Protein AF-A0A0Q0HUC8-F1 (afdb_monomer_lite)

pLDDT: mean 72.18, std 7.59, range [56.09, 85.69]

Radius of gyration: 20.97 Å; chains: 1; bounding box: 39×18×73 Å

Structure (mmCIF, N/CA/C/O backbone):
data_AF-A0A0Q0HUC8-F1
#
_entry.id   AF-A0A0Q0HUC8-F1
#
loop_
_atom_site.group_PDB
_atom_site.id
_atom_site.type_symbol
_atom_site.label_atom_id
_atom_site.label_alt_id
_atom_site.label_comp_id
_atom_site.label_asym_id
_atom_site.label_entity_id
_atom_site.label_seq_id
_atom_site.pdbx_PDB_ins_code
_atom_site.Cartn_x
_atom_site.Cartn_y
_atom_site.Cartn_z
_atom_site.occupancy
_atom_site.B_iso_or_equiv
_atom_site.auth_seq_id
_atom_site.auth_comp_id
_atom_site.auth_asym_id
_atom_site.auth_atom_id
_atom_site.pdbx_PDB_model_num
ATOM 1 N N . MET A 1 1 ? 14.497 4.556 -49.888 1.00 56.31 1 MET A N 1
ATOM 2 C CA . MET A 1 1 ? 15.003 3.812 -48.708 1.00 56.31 1 MET A CA 1
ATOM 3 C C . MET A 1 1 ? 15.387 4.701 -47.514 1.00 56.31 1 MET A C 1
ATOM 5 O O . MET A 1 1 ? 14.937 4.392 -46.424 1.00 56.31 1 MET A O 1
ATOM 9 N N . LYS A 1 2 ? 16.093 5.840 -47.669 1.00 56.41 2 LYS A N 1
ATOM 10 C CA . LYS A 1 2 ? 16.487 6.732 -46.540 1.00 56.41 2 LYS A CA 1
ATOM 11 C C . LYS A 1 2 ? 15.352 7.244 -45.624 1.00 56.41 2 LYS A C 1
ATOM 13 O O . LYS A 1 2 ? 15.578 7.431 -44.437 1.00 56.41 2 LYS A O 1
ATOM 18 N N . ARG A 1 3 ? 14.137 7.460 -46.145 1.00 57.97 3 ARG A N 1
ATOM 19 C CA . ARG A 1 3 ? 12.990 7.960 -45.351 1.00 57.97 3 ARG A CA 1
ATOM 20 C C . ARG A 1 3 ? 12.396 6.917 -44.393 1.00 57.97 3 ARG A C 1
ATOM 22 O O . ARG A 1 3 ? 11.825 7.289 -43.377 1.00 57.97 3 ARG A O 1
ATOM 29 N N . MET A 1 4 ? 12.563 5.629 -44.695 1.00 56.38 4 MET A N 1
ATOM 30 C CA . MET A 1 4 ? 12.014 4.533 -43.892 1.00 56.38 4 MET A CA 1
ATOM 31 C C . MET A 1 4 ? 12.855 4.295 -42.629 1.00 56.38 4 MET A C 1
ATOM 33 O O . MET A 1 4 ? 12.301 4.111 -41.553 1.00 56.38 4 MET A O 1
ATOM 37 N N . SER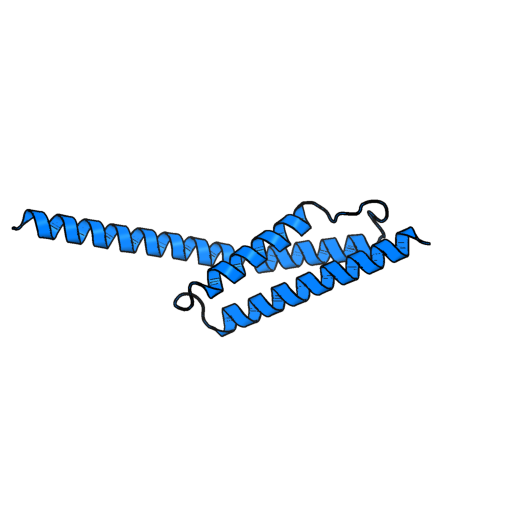 A 1 5 ? 14.184 4.423 -42.725 1.00 61.41 5 SER A N 1
ATOM 38 C CA . SER A 1 5 ? 15.085 4.345 -41.566 1.00 61.41 5 SER A CA 1
ATOM 39 C C . SER A 1 5 ? 14.868 5.483 -40.562 1.00 61.41 5 SER A C 1
ATOM 41 O O . SER A 1 5 ? 14.981 5.259 -39.364 1.00 61.41 5 SER A O 1
ATOM 43 N N . LEU A 1 6 ? 14.510 6.687 -41.026 1.00 62.91 6 LEU A N 1
ATOM 44 C CA . LEU A 1 6 ? 14.259 7.830 -40.141 1.00 62.91 6 LEU A CA 1
ATOM 45 C C . LEU A 1 6 ? 12.977 7.646 -39.309 1.00 62.91 6 LEU A C 1
ATOM 47 O O . LEU A 1 6 ? 12.969 7.950 -38.122 1.00 62.91 6 LEU A O 1
ATOM 51 N N . LEU A 1 7 ? 11.920 7.097 -39.920 1.00 65.38 7 LEU A N 1
ATOM 52 C CA . LEU A 1 7 ? 10.662 6.766 -39.239 1.00 65.38 7 LEU A CA 1
ATOM 53 C C . LEU A 1 7 ? 10.849 5.675 -38.182 1.00 65.38 7 LEU A C 1
ATOM 55 O O . LEU A 1 7 ? 10.301 5.792 -37.093 1.00 65.38 7 LEU A O 1
ATOM 59 N N . VAL A 1 8 ? 11.659 4.653 -38.469 1.00 69.12 8 VAL A N 1
ATOM 60 C CA . VAL A 1 8 ? 11.962 3.586 -37.501 1.00 69.12 8 VAL A CA 1
ATOM 61 C C . VAL A 1 8 ? 12.717 4.139 -36.290 1.00 69.12 8 VAL A C 1
ATOM 63 O O . VAL A 1 8 ? 12.331 3.858 -35.162 1.00 69.12 8 VAL A O 1
ATOM 66 N N . VAL A 1 9 ? 13.732 4.986 -36.498 1.00 68.81 9 VAL A N 1
ATOM 67 C CA . VAL A 1 9 ? 14.473 5.621 -35.390 1.00 68.81 9 VAL A CA 1
ATOM 68 C C . VAL A 1 9 ? 13.559 6.513 -34.548 1.00 68.81 9 VAL A C 1
ATOM 70 O O . VAL A 1 9 ? 13.651 6.497 -33.322 1.00 68.81 9 VAL A O 1
ATOM 73 N N . PHE A 1 10 ? 12.640 7.243 -35.186 1.00 66.50 10 PHE A N 1
ATOM 74 C CA . PHE A 1 10 ? 11.659 8.065 -34.482 1.00 66.50 10 PHE A CA 1
ATOM 75 C C . PHE A 1 10 ? 10.717 7.192 -33.638 1.00 66.50 10 PHE A C 1
ATOM 77 O O . PHE A 1 10 ? 10.620 7.389 -32.435 1.00 66.50 10 PHE A O 1
ATOM 84 N N . VAL A 1 11 ? 10.102 6.153 -34.209 1.00 69.06 11 VAL A N 1
ATOM 85 C CA . VAL A 1 11 ? 9.189 5.261 -33.468 1.00 69.06 11 VAL A CA 1
ATOM 86 C C . VAL A 1 11 ? 9.903 4.541 -32.315 1.00 69.06 11 VAL A C 1
ATOM 88 O O . VAL A 1 11 ? 9.359 4.469 -31.213 1.00 69.06 11 VAL A O 1
ATOM 91 N N . CYS A 1 12 ? 11.140 4.077 -32.517 1.00 68.50 12 CYS A N 1
ATOM 92 C CA . CYS A 1 12 ? 11.943 3.475 -31.450 1.00 68.50 12 CYS A CA 1
ATOM 93 C C . CYS A 1 12 ? 12.278 4.479 -30.334 1.00 68.50 12 CYS A C 1
ATOM 95 O O . CYS A 1 12 ? 12.178 4.135 -29.158 1.00 68.50 12 CYS A O 1
ATOM 97 N N . GLY A 1 13 ? 12.626 5.723 -30.680 1.00 65.62 13 GLY A N 1
ATOM 98 C CA . GLY A 1 13 ? 12.901 6.781 -29.703 1.00 65.62 13 GLY A CA 1
ATOM 99 C C . GLY A 1 13 ? 11.676 7.149 -28.859 1.00 65.62 13 GLY A C 1
ATOM 100 O O . GLY A 1 13 ? 11.783 7.260 -27.639 1.00 65.62 13 GLY A O 1
ATOM 101 N N . TYR A 1 14 ? 10.499 7.261 -29.481 1.00 67.69 14 TYR A N 1
ATOM 102 C CA . TYR A 1 14 ? 9.241 7.528 -28.770 1.00 67.69 14 TYR A CA 1
ATOM 103 C C . TYR A 1 14 ? 8.826 6.354 -27.881 1.00 67.69 14 TYR A C 1
ATOM 105 O O . TYR A 1 14 ? 8.403 6.570 -26.746 1.00 67.69 14 TYR A O 1
ATOM 113 N N . GLY A 1 15 ? 9.002 5.117 -28.358 1.00 68.00 15 GLY A N 1
ATOM 114 C CA . GLY A 1 15 ? 8.770 3.919 -27.553 1.00 68.00 15 GLY A CA 1
ATOM 115 C C . GLY A 1 15 ? 9.638 3.909 -26.294 1.00 68.00 15 GLY A C 1
ATOM 116 O O . GLY A 1 15 ? 9.114 3.773 -25.191 1.00 68.00 15 GLY A O 1
ATOM 117 N N . LEU A 1 16 ? 10.942 4.166 -26.429 1.00 71.25 16 LEU A N 1
ATOM 118 C CA . LEU A 1 16 ? 11.867 4.240 -25.292 1.00 71.25 16 LEU A CA 1
ATOM 119 C C . LEU A 1 16 ? 11.521 5.374 -24.316 1.00 71.25 16 LEU A C 1
ATOM 121 O O . LEU A 1 16 ? 11.554 5.161 -23.106 1.00 71.25 16 LEU A O 1
ATOM 125 N N . ALA A 1 17 ? 11.155 6.556 -24.816 1.00 68.81 17 ALA A N 1
ATOM 126 C CA . ALA A 1 17 ? 10.758 7.680 -23.969 1.00 68.81 17 ALA A CA 1
ATOM 127 C C . ALA A 1 17 ? 9.459 7.390 -23.197 1.00 68.81 17 ALA A C 1
ATOM 129 O O . ALA A 1 17 ? 9.406 7.596 -21.986 1.00 68.81 17 ALA A O 1
ATOM 130 N N . SER A 1 18 ? 8.434 6.849 -23.868 1.00 69.00 18 SER A N 1
ATOM 131 C CA . SER A 1 18 ? 7.172 6.458 -23.220 1.00 69.00 18 SER A CA 1
ATOM 132 C C . SER A 1 18 ? 7.376 5.382 -22.153 1.00 69.00 18 SER A C 1
ATOM 134 O O . SER A 1 18 ? 6.758 5.422 -21.090 1.00 69.00 18 SER A O 1
ATOM 136 N N . PHE A 1 19 ? 8.302 4.459 -22.403 1.00 71.88 19 PHE A N 1
ATOM 137 C CA . PHE A 1 19 ? 8.659 3.403 -21.476 1.00 71.88 19 PHE A CA 1
ATOM 138 C C . PHE A 1 19 ? 9.372 3.944 -20.238 1.00 71.88 19 PHE A C 1
ATOM 140 O O . PHE A 1 19 ? 9.005 3.594 -19.120 1.00 71.88 19 PHE A O 1
ATOM 147 N N . GLN A 1 20 ? 10.342 4.847 -20.414 1.00 72.12 20 GLN A N 1
ATOM 148 C CA . GLN A 1 20 ? 11.014 5.493 -19.286 1.00 72.12 20 GLN A CA 1
ATOM 149 C C . GLN A 1 20 ? 10.074 6.395 -18.476 1.00 72.12 20 GLN A C 1
ATOM 151 O O . GLN A 1 20 ? 10.159 6.397 -17.252 1.00 72.12 20 GLN A O 1
ATOM 156 N N . ALA A 1 21 ? 9.145 7.105 -19.122 1.00 73.00 21 ALA A N 1
ATOM 157 C CA . ALA A 1 21 ? 8.143 7.911 -18.425 1.00 73.00 21 ALA A CA 1
ATOM 158 C C . ALA A 1 21 ? 7.179 7.042 -17.600 1.00 73.00 21 ALA A C 1
ATOM 160 O O . ALA A 1 21 ? 6.953 7.315 -16.424 1.00 73.00 21 ALA A O 1
ATOM 161 N N . THR A 1 22 ? 6.673 5.952 -18.187 1.00 69.44 22 THR A N 1
ATOM 162 C CA . THR A 1 22 ? 5.809 4.989 -17.481 1.00 69.44 22 THR A CA 1
ATOM 163 C C . THR A 1 22 ? 6.554 4.335 -16.317 1.00 69.44 22 THR A C 1
ATOM 165 O O . THR A 1 22 ? 5.987 4.122 -15.250 1.00 69.44 22 THR A O 1
ATOM 168 N N . ARG A 1 23 ? 7.850 4.055 -16.498 1.00 70.88 23 ARG A N 1
ATOM 169 C CA . ARG A 1 23 ? 8.721 3.532 -15.445 1.00 70.88 23 ARG A CA 1
ATOM 170 C C . ARG A 1 23 ? 8.867 4.513 -14.284 1.00 70.88 23 ARG A C 1
ATOM 172 O O . ARG A 1 23 ? 8.725 4.091 -13.143 1.00 70.88 23 ARG A O 1
ATOM 179 N N . ALA A 1 24 ? 9.160 5.783 -14.564 1.00 71.38 24 ALA A N 1
ATOM 180 C CA . ALA A 1 24 ? 9.300 6.804 -13.528 1.00 71.38 24 ALA A CA 1
ATOM 181 C C . ALA A 1 24 ? 7.998 6.949 -12.727 1.00 71.38 24 ALA A C 1
ATOM 183 O O . ALA A 1 24 ? 8.030 6.883 -11.507 1.00 71.38 24 ALA A O 1
ATOM 184 N N . GLN A 1 25 ? 6.851 6.992 -13.413 1.00 73.44 25 GLN A N 1
ATOM 185 C CA . GLN A 1 25 ? 5.539 7.028 -12.762 1.00 73.44 25 GLN A CA 1
ATOM 186 C C . GLN A 1 25 ? 5.288 5.814 -11.865 1.00 73.44 25 GLN A C 1
ATOM 188 O O . GLN A 1 25 ? 4.821 5.975 -10.744 1.00 73.44 25 GLN A O 1
ATOM 193 N N . LEU A 1 26 ? 5.603 4.600 -12.329 1.00 71.00 26 LEU A N 1
ATOM 194 C CA . LEU A 1 26 ? 5.420 3.395 -11.519 1.00 71.00 26 LEU A CA 1
ATOM 195 C C . LEU A 1 26 ? 6.319 3.414 -10.275 1.00 71.00 26 LEU A C 1
ATOM 197 O O . LEU A 1 26 ? 5.890 2.991 -9.208 1.00 71.00 26 LEU A O 1
ATOM 201 N N 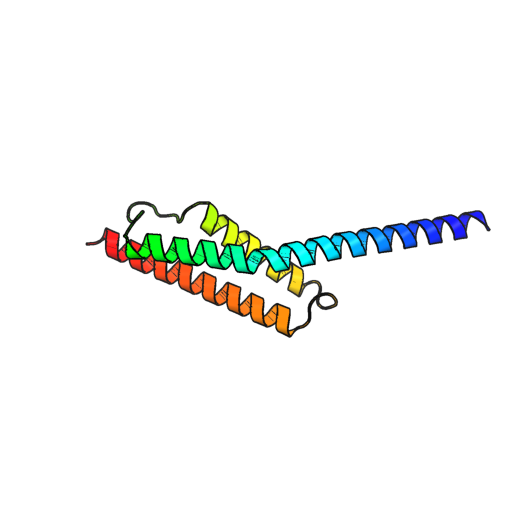. GLN A 1 27 ? 7.552 3.905 -10.414 1.00 72.12 27 GLN A N 1
ATOM 202 C CA . GLN A 1 27 ? 8.509 4.007 -9.318 1.00 72.12 27 GLN A CA 1
ATOM 203 C C . GLN A 1 27 ? 8.102 5.069 -8.289 1.00 72.12 27 GLN A C 1
ATOM 205 O O . GLN A 1 27 ? 8.206 4.816 -7.092 1.00 72.12 27 GLN A O 1
ATOM 210 N N . ASP A 1 28 ? 7.597 6.215 -8.741 1.00 73.25 28 ASP A N 1
ATOM 211 C CA . ASP A 1 28 ? 7.053 7.251 -7.861 1.00 73.25 28 ASP A CA 1
ATOM 212 C C . ASP A 1 28 ? 5.816 6.733 -7.117 1.00 73.25 28 ASP A C 1
ATOM 214 O O . ASP A 1 28 ? 5.770 6.804 -5.891 1.00 73.25 28 ASP A O 1
ATOM 218 N N . GLU A 1 29 ? 4.872 6.099 -7.831 1.00 72.19 29 GLU A N 1
ATOM 219 C CA . GLU A 1 29 ? 3.701 5.464 -7.213 1.00 72.19 29 GLU A CA 1
ATOM 220 C C . GLU A 1 29 ? 4.142 4.479 -6.119 1.00 72.19 29 GLU A C 1
ATOM 222 O O . GLU A 1 29 ? 3.663 4.544 -4.991 1.00 72.19 29 GLU A O 1
ATOM 227 N N . ILE A 1 30 ? 5.097 3.600 -6.428 1.00 70.81 30 ILE A N 1
ATOM 228 C CA . ILE A 1 30 ? 5.678 2.626 -5.497 1.00 70.81 30 ILE A CA 1
ATOM 229 C C . ILE A 1 30 ? 6.239 3.263 -4.225 1.00 70.81 30 ILE A C 1
ATOM 231 O O . ILE A 1 30 ? 6.021 2.728 -3.138 1.00 70.81 30 ILE A O 1
ATOM 235 N N . ASN A 1 31 ? 6.965 4.370 -4.355 1.00 72.12 31 ASN A N 1
ATOM 236 C CA . ASN A 1 31 ? 7.630 5.017 -3.228 1.00 72.12 31 ASN A CA 1
ATOM 237 C C . ASN A 1 31 ? 6.639 5.705 -2.281 1.00 72.12 31 ASN A C 1
ATOM 239 O O . ASN A 1 31 ? 6.908 5.803 -1.083 1.00 72.12 31 ASN A O 1
ATOM 243 N N . ASP A 1 32 ? 5.490 6.143 -2.795 1.00 74.19 32 ASP A N 1
ATOM 244 C CA . ASP A 1 32 ? 4.485 6.860 -2.011 1.00 74.19 32 ASP A CA 1
ATOM 245 C C . ASP A 1 32 ? 3.570 5.918 -1.208 1.00 74.19 32 ASP A C 1
ATOM 247 O O . ASP A 1 32 ? 3.150 6.244 -0.092 1.00 74.19 32 ASP A O 1
ATOM 251 N N . TYR A 1 33 ? 3.300 4.709 -1.710 1.00 73.69 33 TYR A N 1
ATOM 252 C CA . TYR A 1 33 ? 2.356 3.790 -1.063 1.00 73.69 33 TYR A CA 1
ATOM 253 C C . TYR A 1 33 ? 2.707 3.314 0.353 1.00 73.69 33 TYR A C 1
ATOM 255 O O . TYR A 1 33 ? 1.775 3.151 1.143 1.00 73.69 33 TYR A O 1
ATOM 263 N N . PRO A 1 34 ? 3.974 3.058 0.731 1.00 72.69 34 PRO A N 1
ATOM 264 C CA . PRO A 1 34 ? 4.314 2.718 2.111 1.00 72.69 34 PRO A CA 1
ATOM 265 C C . PRO A 1 34 ? 3.795 3.757 3.109 1.00 72.69 34 PRO A C 1
ATOM 267 O O . PRO A 1 34 ? 3.292 3.398 4.175 1.00 72.69 34 PRO A O 1
ATOM 270 N N . ASN A 1 35 ? 3.843 5.040 2.738 1.00 79.94 35 ASN A N 1
ATOM 271 C CA . ASN A 1 35 ? 3.317 6.120 3.565 1.00 79.94 35 ASN A CA 1
ATOM 272 C C . ASN A 1 35 ? 1.785 6.089 3.624 1.00 79.94 35 ASN A C 1
ATOM 274 O O . ASN A 1 35 ? 1.222 6.207 4.713 1.00 79.94 35 ASN A O 1
ATOM 278 N N . GLU A 1 36 ? 1.102 5.877 2.495 1.00 78.44 36 GLU A N 1
ATOM 279 C CA . GLU A 1 36 ? -0.363 5.742 2.477 1.00 78.44 36 GLU A CA 1
ATOM 280 C C . GLU A 1 36 ? -0.846 4.557 3.325 1.00 78.44 36 GLU A C 1
ATOM 282 O O . GLU A 1 36 ? -1.773 4.705 4.124 1.00 78.44 36 GLU A O 1
ATOM 287 N N . ILE A 1 37 ? -0.188 3.399 3.215 1.00 79.19 37 ILE A N 1
ATOM 288 C CA . ILE A 1 37 ? -0.494 2.210 4.021 1.00 79.19 37 ILE A CA 1
ATOM 289 C C . ILE A 1 37 ? -0.251 2.480 5.505 1.00 79.19 37 ILE A C 1
ATOM 291 O O . ILE A 1 37 ? -1.077 2.096 6.335 1.00 79.19 37 ILE A O 1
ATOM 295 N N . ALA A 1 38 ? 0.827 3.178 5.865 1.00 81.31 38 ALA A N 1
ATOM 296 C CA . ALA A 1 38 ? 1.097 3.539 7.253 1.00 81.31 38 ALA A CA 1
ATOM 297 C C . ALA A 1 38 ? 0.018 4.476 7.829 1.00 81.31 38 ALA A C 1
ATOM 299 O O . ALA A 1 38 ? -0.430 4.281 8.962 1.00 81.31 38 ALA A O 1
ATOM 300 N N . ILE A 1 39 ? -0.437 5.468 7.056 1.00 81.69 39 ILE A N 1
ATOM 301 C CA . ILE A 1 39 ? -1.520 6.377 7.465 1.00 81.69 39 ILE A CA 1
ATOM 302 C C . ILE A 1 39 ? -2.834 5.604 7.605 1.00 81.69 39 ILE A C 1
ATOM 304 O O . ILE A 1 39 ? -3.508 5.717 8.629 1.00 81.69 39 ILE A O 1
ATOM 308 N N . ALA A 1 40 ? -3.182 4.781 6.615 1.00 82.25 40 ALA A N 1
ATOM 309 C CA . ALA A 1 40 ? -4.404 3.988 6.641 1.00 82.25 40 ALA A CA 1
ATOM 310 C C . ALA A 1 40 ? -4.408 2.978 7.800 1.00 82.25 40 ALA A C 1
ATOM 312 O O . ALA A 1 40 ? -5.439 2.795 8.444 1.00 82.25 40 ALA A O 1
ATOM 313 N N . SER A 1 41 ? -3.253 2.388 8.122 1.00 81.56 41 SER A N 1
ATOM 314 C CA . SER A 1 41 ? -3.078 1.493 9.273 1.00 81.56 41 SER A CA 1
ATOM 315 C C . SER A 1 41 ? -3.318 2.219 10.593 1.00 81.56 41 SER A C 1
ATOM 317 O O . SER A 1 41 ? -4.065 1.729 11.433 1.00 81.56 41 SER A O 1
ATOM 319 N N . LYS A 1 42 ? -2.758 3.424 10.762 1.00 83.69 42 LYS A N 1
ATOM 320 C CA . LYS A 1 42 ? -3.004 4.243 11.959 1.00 83.69 42 LYS A CA 1
ATOM 321 C C . LYS A 1 42 ? -4.479 4.606 12.111 1.00 83.69 42 LYS A C 1
ATOM 323 O O . LYS A 1 42 ? -5.011 4.515 13.211 1.00 83.69 42 LYS A O 1
ATOM 328 N N . LEU A 1 43 ? -5.140 4.988 11.018 1.00 82.31 43 LEU A N 1
ATOM 329 C CA . LEU A 1 43 ? -6.574 5.289 11.029 1.00 82.31 43 LEU A CA 1
ATOM 330 C C . LEU A 1 43 ? -7.405 4.057 11.404 1.00 82.31 43 LEU A C 1
ATOM 332 O O . LEU A 1 43 ? -8.307 4.166 12.225 1.00 82.31 43 LEU A O 1
ATOM 336 N N . LEU A 1 44 ? -7.073 2.886 10.854 1.00 80.94 44 LEU A N 1
ATOM 337 C CA . LEU A 1 44 ? -7.708 1.613 11.206 1.00 80.94 44 LEU A CA 1
ATOM 338 C C . LEU A 1 44 ? -7.599 1.307 12.699 1.00 80.94 44 LEU A C 1
ATOM 340 O O . LEU A 1 44 ? -8.609 0.982 13.323 1.00 80.94 44 LEU A O 1
ATOM 344 N N . THR A 1 45 ? -6.396 1.434 13.264 1.00 81.81 45 THR A N 1
ATOM 345 C CA . THR A 1 45 ? -6.159 1.231 14.695 1.00 81.81 45 THR A CA 1
ATOM 346 C C . THR A 1 45 ? -6.991 2.201 15.526 1.00 81.81 45 THR A C 1
ATOM 348 O O . THR A 1 45 ? -7.744 1.746 16.383 1.00 81.81 45 THR A O 1
ATOM 351 N N . LEU A 1 46 ? -6.941 3.501 15.215 1.00 81.38 46 LEU A N 1
ATOM 352 C CA . LEU A 1 46 ? -7.704 4.530 15.929 1.00 81.38 46 LEU A CA 1
ATOM 353 C C . LEU A 1 46 ? -9.210 4.255 15.904 1.00 81.38 46 LEU A C 1
ATOM 355 O O . LEU A 1 46 ? -9.841 4.269 16.959 1.00 81.38 46 LEU A O 1
ATOM 359 N N . TYR A 1 47 ? -9.774 3.932 14.735 1.00 76.31 47 TYR A N 1
ATOM 360 C CA . TYR A 1 47 ? -11.191 3.586 14.628 1.00 76.31 47 TYR A CA 1
ATOM 361 C C . TYR A 1 47 ? -11.537 2.369 15.480 1.00 76.31 47 TYR A C 1
ATOM 363 O O . TYR A 1 47 ? -12.518 2.394 16.220 1.00 76.31 47 TYR A O 1
ATOM 371 N N . SER A 1 48 ? -10.716 1.315 15.417 1.00 78.31 48 SER A N 1
ATOM 372 C CA . SER A 1 48 ? -10.969 0.114 16.209 1.00 78.31 48 SER A CA 1
ATOM 373 C C . SER A 1 48 ? -10.863 0.361 17.714 1.00 78.31 48 SER A C 1
ATOM 375 O O . SER A 1 48 ? -11.751 -0.074 18.438 1.00 78.31 48 SER A O 1
ATOM 377 N N . GLU A 1 49 ? -9.839 1.075 18.186 1.00 82.31 49 GLU A N 1
ATOM 378 C CA . GLU A 1 49 ? -9.602 1.329 19.614 1.00 82.31 49 GLU A CA 1
ATOM 379 C C . GLU A 1 49 ? -10.658 2.247 20.230 1.00 82.31 49 GLU A C 1
ATOM 381 O O . GLU A 1 49 ? -11.070 2.039 21.368 1.00 82.31 49 GLU A O 1
ATOM 386 N N . GLN A 1 50 ? -11.115 3.249 19.480 1.00 80.56 50 GLN A N 1
ATOM 387 C CA . GLN A 1 50 ? -12.116 4.206 19.954 1.00 80.56 50 GLN A CA 1
ATOM 388 C C . GLN A 1 50 ? -13.551 3.716 19.727 1.00 80.56 50 GLN A C 1
ATOM 390 O O . GLN A 1 50 ? -14.502 4.423 20.056 1.00 80.56 50 GLN A O 1
ATOM 395 N N . CYS A 1 51 ? -13.717 2.521 19.146 1.00 74.25 51 CYS A N 1
ATOM 396 C CA . CYS A 1 51 ? -14.995 2.004 18.659 1.00 74.25 51 CYS A CA 1
ATOM 397 C C . CYS A 1 51 ? -15.735 3.002 17.733 1.00 74.25 51 CYS A C 1
ATOM 399 O O . CYS A 1 51 ? -16.957 2.930 17.565 1.00 74.25 51 CYS A O 1
ATOM 401 N N . GLU A 1 52 ? -15.006 3.942 17.123 1.00 66.88 52 GLU A N 1
ATOM 402 C CA . GLU A 1 52 ? -15.563 4.950 16.230 1.00 66.88 52 GLU A CA 1
ATOM 403 C C . GLU A 1 52 ? -16.019 4.270 14.938 1.00 66.88 52 GLU A C 1
ATOM 405 O O . GLU A 1 52 ? -15.228 3.668 14.210 1.00 66.88 52 GLU A O 1
ATOM 410 N N . GLY A 1 53 ? -17.320 4.350 14.654 1.00 61.62 53 GLY A N 1
ATOM 411 C CA . GLY A 1 53 ? -17.918 3.658 13.515 1.00 61.62 53 GLY A CA 1
ATOM 412 C C . GLY A 1 53 ? -18.389 2.233 13.814 1.00 61.62 53 GLY A C 1
ATOM 413 O O . GLY A 1 53 ? -18.615 1.487 12.873 1.00 61.62 53 GLY A O 1
ATOM 414 N N . ALA A 1 54 ? -18.608 1.849 15.078 1.00 60.75 54 ALA A N 1
ATOM 415 C CA . ALA A 1 54 ? -19.233 0.565 15.437 1.00 60.75 54 ALA A CA 1
ATOM 416 C C . ALA A 1 54 ? -20.610 0.330 14.760 1.00 60.75 54 ALA A C 1
ATOM 418 O O . ALA A 1 54 ? -20.979 -0.812 14.484 1.00 60.75 54 ALA A O 1
ATOM 419 N N . GLU A 1 55 ? -21.347 1.399 14.430 1.00 57.59 55 GLU A N 1
ATOM 420 C CA . GLU A 1 55 ? -22.584 1.335 13.630 1.00 57.59 55 GLU A CA 1
ATOM 421 C C . GLU A 1 55 ? -22.344 1.364 12.107 1.00 57.59 55 GLU A C 1
ATOM 423 O O . GLU A 1 55 ? -23.243 1.063 11.322 1.00 57.59 55 GLU A O 1
ATOM 428 N N . GLN A 1 56 ? -21.136 1.722 11.663 1.00 57.66 56 GLN A N 1
ATOM 429 C CA . GLN A 1 56 ? -20.774 1.819 10.253 1.00 57.66 56 GLN A CA 1
ATOM 430 C C . GLN A 1 56 ? -20.049 0.547 9.799 1.00 57.66 56 GLN A C 1
ATOM 432 O O . GLN A 1 56 ? -18.939 0.234 10.213 1.00 57.66 56 GLN A O 1
ATOM 437 N N . THR A 1 57 ? -20.641 -0.176 8.851 1.00 56.12 57 THR A N 1
ATOM 438 C CA . THR A 1 57 ? -20.049 -1.38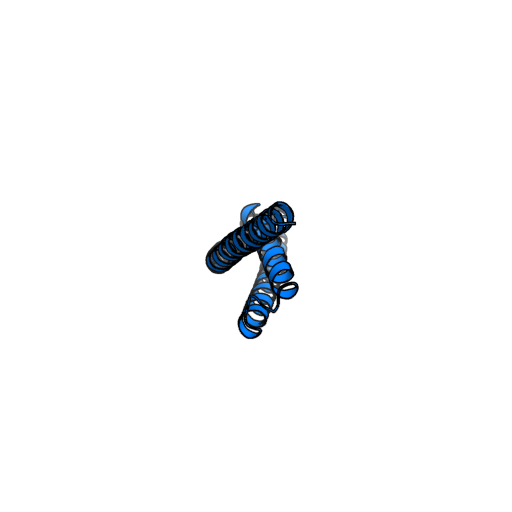4 8.241 1.00 56.12 57 THR A CA 1
ATOM 439 C C . THR A 1 57 ? -18.785 -1.124 7.409 1.00 56.12 57 THR A C 1
ATOM 441 O O . THR A 1 57 ? -18.179 -2.064 6.889 1.00 56.12 57 THR A O 1
ATOM 444 N N . SER A 1 58 ? -18.381 0.136 7.234 1.00 59.47 58 SER A N 1
ATOM 445 C CA . SER A 1 58 ? -17.283 0.541 6.358 1.00 59.47 58 SER A CA 1
ATOM 446 C C . SER A 1 58 ? -16.284 1.442 7.073 1.00 59.47 58 SER A C 1
ATOM 448 O O . SER A 1 58 ? -16.664 2.472 7.619 1.00 59.47 58 SER A O 1
ATOM 450 N N . PHE A 1 59 ? -14.994 1.106 6.968 1.00 66.31 59 PHE A N 1
ATOM 451 C CA . PHE A 1 59 ? -13.905 2.042 7.256 1.00 66.31 59 PHE A CA 1
ATOM 452 C C . PHE A 1 59 ? -13.994 3.285 6.373 1.00 66.31 59 PHE A C 1
ATOM 454 O O . PHE A 1 59 ? -14.641 3.251 5.321 1.00 66.31 59 PHE A O 1
ATOM 461 N N . SER A 1 60 ? -13.297 4.355 6.769 1.00 69.38 60 SER A N 1
ATOM 462 C CA . SER A 1 60 ? -13.292 5.591 5.991 1.00 69.38 60 SER A CA 1
ATOM 463 C C . SER A 1 60 ? -12.922 5.330 4.518 1.00 69.38 60 SER A C 1
ATOM 465 O O . SER A 1 60 ? -12.122 4.428 4.226 1.00 69.38 60 SER A O 1
ATOM 467 N N . PRO A 1 61 ? -13.468 6.117 3.571 1.00 73.25 61 PRO A N 1
ATOM 468 C CA . PRO A 1 61 ? -13.164 5.982 2.144 1.00 73.25 61 PRO A CA 1
ATOM 469 C C . PRO A 1 61 ? -11.661 5.974 1.834 1.00 73.25 61 PRO A C 1
ATOM 471 O O . PRO A 1 61 ? -11.230 5.333 0.879 1.00 73.25 61 PRO A O 1
ATOM 474 N N . TYR A 1 62 ? -10.859 6.637 2.672 1.00 69.25 62 TYR A N 1
ATOM 475 C CA . TYR A 1 62 ? -9.404 6.665 2.570 1.00 69.25 62 TYR A CA 1
ATOM 476 C C . TYR A 1 62 ? -8.771 5.279 2.763 1.00 69.25 62 TYR A C 1
ATOM 478 O O . TYR A 1 62 ? -7.927 4.874 1.969 1.00 69.25 62 TYR A O 1
ATOM 486 N N . VAL A 1 63 ? -9.214 4.515 3.767 1.00 71.38 63 VAL A N 1
ATOM 487 C CA . VAL A 1 63 ? -8.689 3.165 4.029 1.00 71.38 63 VAL A CA 1
ATOM 488 C C . VAL A 1 63 ? -9.007 2.234 2.860 1.00 71.38 63 VAL A C 1
ATOM 490 O O . VAL A 1 63 ? -8.123 1.542 2.369 1.00 71.38 63 VAL A O 1
ATOM 493 N N . GLN A 1 64 ? -10.247 2.262 2.360 1.00 71.81 64 GLN A N 1
ATOM 494 C CA . GLN A 1 64 ? -10.657 1.439 1.214 1.00 71.81 64 GLN A CA 1
ATOM 495 C C . GLN A 1 64 ? -9.894 1.795 -0.068 1.00 71.81 64 GLN A C 1
ATOM 497 O O . GLN A 1 64 ? -9.515 0.907 -0.842 1.00 71.81 64 GLN A O 1
ATOM 502 N N . HIS A 1 65 ? -9.668 3.093 -0.286 1.00 76.69 65 HIS A N 1
ATOM 503 C CA . HIS A 1 65 ? -8.872 3.592 -1.396 1.00 76.69 65 HIS A CA 1
ATOM 504 C C . HIS A 1 65 ? -7.441 3.057 -1.320 1.00 76.69 65 HIS A C 1
ATOM 506 O O . HIS A 1 65 ? -6.996 2.418 -2.274 1.00 76.69 65 HIS A O 1
ATOM 512 N N . ALA A 1 66 ? -6.771 3.232 -0.176 1.00 75.69 66 ALA A N 1
ATOM 513 C CA . ALA A 1 66 ? -5.401 2.777 0.047 1.00 75.69 66 ALA A CA 1
ATOM 514 C C . ALA A 1 66 ? -5.257 1.261 -0.172 1.00 75.69 66 ALA A C 1
ATOM 516 O O . ALA A 1 66 ? -4.358 0.832 -0.893 1.00 75.69 66 ALA A O 1
ATOM 517 N N . THR A 1 67 ? -6.184 0.441 0.347 1.00 71.62 67 THR A N 1
ATOM 518 C CA . THR A 1 67 ? -6.159 -1.021 0.142 1.00 71.62 67 THR A CA 1
ATOM 519 C C . THR A 1 67 ? -6.235 -1.389 -1.339 1.00 71.62 67 THR A C 1
ATOM 521 O O . THR A 1 67 ? -5.408 -2.146 -1.849 1.00 71.62 67 THR A O 1
ATOM 524 N N . THR A 1 68 ? -7.227 -0.843 -2.046 1.00 75.50 68 THR A N 1
ATOM 525 C CA . THR A 1 68 ? -7.481 -1.183 -3.454 1.00 75.50 68 THR A CA 1
ATOM 526 C C . THR A 1 68 ? -6.311 -0.756 -4.331 1.00 75.50 68 THR A C 1
ATOM 528 O O . THR A 1 68 ? -5.864 -1.491 -5.213 1.00 75.50 68 THR A O 1
ATOM 531 N N . ARG A 1 69 ? -5.801 0.448 -4.081 1.00 73.38 69 ARG A N 1
ATOM 532 C CA . ARG A 1 69 ? -4.727 1.061 -4.851 1.00 73.38 69 ARG A CA 1
ATOM 533 C C . ARG A 1 69 ? -3.384 0.372 -4.624 1.00 73.38 69 ARG A C 1
ATOM 535 O O . ARG A 1 69 ? -2.704 0.070 -5.604 1.00 73.38 69 ARG A O 1
ATOM 542 N N . TYR A 1 70 ? -3.068 0.008 -3.384 1.00 73.50 70 TYR A N 1
ATOM 543 C CA . TYR A 1 70 ? -1.859 -0.746 -3.075 1.00 73.50 70 TYR A CA 1
ATOM 544 C C . TYR A 1 70 ? -1.857 -2.128 -3.728 1.00 73.50 70 TYR A C 1
ATOM 546 O O . TYR A 1 70 ? -0.880 -2.530 -4.354 1.00 73.50 70 TYR A O 1
ATOM 554 N N . GLN A 1 71 ? -2.988 -2.833 -3.686 1.00 72.88 71 GLN A N 1
ATOM 555 C CA . GLN A 1 71 ? -3.089 -4.151 -4.305 1.00 72.88 71 GLN A CA 1
ATOM 556 C C . GLN A 1 71 ? -2.976 -4.094 -5.836 1.00 72.88 71 GLN A C 1
ATOM 558 O O . GLN A 1 71 ? -2.358 -4.962 -6.452 1.00 72.88 71 GLN A O 1
ATOM 563 N N . LEU A 1 72 ? -3.518 -3.048 -6.467 1.00 74.44 72 LEU A N 1
ATOM 564 C CA . LEU A 1 72 ? -3.320 -2.801 -7.897 1.00 74.44 72 LEU A CA 1
ATOM 565 C C . LEU A 1 72 ? -1.853 -2.526 -8.239 1.00 74.44 72 LEU A C 1
ATOM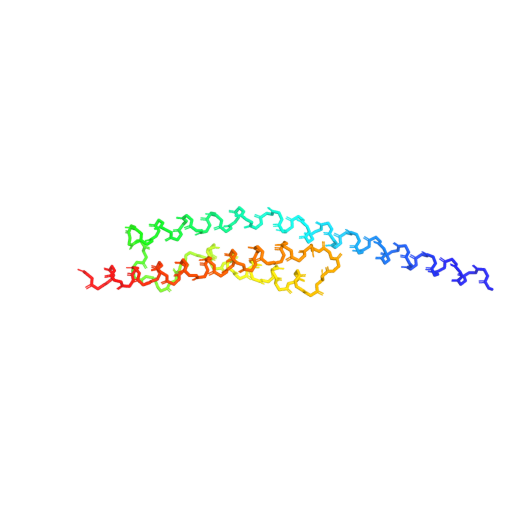 567 O O . LEU A 1 72 ? -1.383 -2.996 -9.274 1.00 74.44 72 LEU A O 1
ATOM 571 N N . LEU A 1 73 ? -1.139 -1.784 -7.393 1.00 72.62 73 LEU A N 1
ATOM 572 C CA . LEU A 1 73 ? 0.279 -1.497 -7.575 1.00 72.62 73 LEU A CA 1
ATOM 573 C C . LEU A 1 73 ? 1.125 -2.775 -7.484 1.00 72.62 73 LEU A C 1
ATOM 575 O O . LEU A 1 73 ? 1.908 -3.046 -8.391 1.00 72.62 73 LEU A O 1
ATOM 579 N N . VAL A 1 74 ? 0.910 -3.599 -6.456 1.00 70.50 74 VAL A N 1
ATOM 580 C CA . VAL A 1 74 ? 1.620 -4.878 -6.295 1.00 70.50 74 VAL A CA 1
ATOM 581 C C . VAL A 1 74 ? 1.342 -5.822 -7.473 1.00 70.50 74 VAL A C 1
ATOM 583 O O . VAL A 1 74 ? 2.264 -6.396 -8.045 1.00 70.50 74 VAL A O 1
ATOM 586 N N . ASN A 1 75 ? 0.090 -5.903 -7.932 1.00 72.75 75 ASN A N 1
ATOM 587 C CA . ASN A 1 75 ? -0.274 -6.706 -9.106 1.00 72.75 75 ASN A CA 1
ATOM 588 C C . ASN A 1 75 ? 0.332 -6.180 -10.418 1.00 72.75 75 ASN A C 1
ATOM 590 O O . ASN A 1 75 ? 0.557 -6.953 -11.350 1.00 72.75 75 ASN A O 1
ATOM 594 N N . LYS A 1 76 ? 0.542 -4.863 -10.543 1.00 70.69 76 LYS A N 1
ATOM 595 C CA . LYS A 1 76 ? 1.275 -4.292 -11.679 1.00 70.69 76 LYS A CA 1
ATOM 596 C C . LYS A 1 76 ? 2.753 -4.657 -11.578 1.00 70.69 76 LYS A C 1
ATOM 598 O O . LYS A 1 76 ? 3.304 -5.114 -12.570 1.00 70.69 76 LYS A O 1
ATOM 603 N N . ALA A 1 77 ? 3.363 -4.506 -10.405 1.00 68.62 77 ALA A N 1
ATOM 604 C CA . ALA A 1 77 ? 4.763 -4.842 -10.160 1.0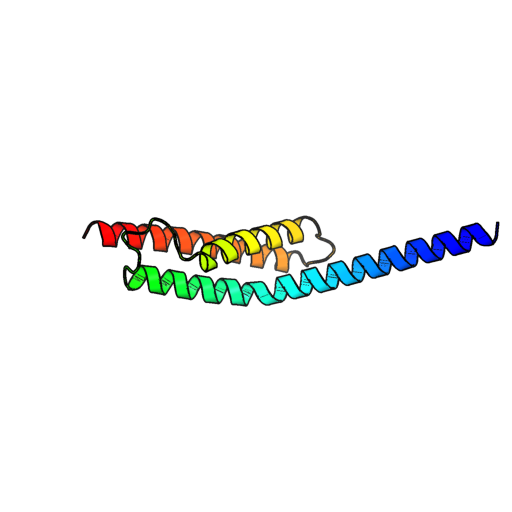0 68.62 77 ALA A CA 1
ATOM 605 C C . ALA A 1 77 ? 5.096 -6.296 -10.543 1.00 68.62 77 ALA A C 1
ATOM 607 O O . ALA A 1 77 ? 6.051 -6.526 -11.280 1.00 68.62 77 ALA A O 1
ATOM 608 N N . ASP A 1 78 ? 4.252 -7.250 -10.141 1.00 67.06 78 ASP A N 1
ATOM 609 C CA . ASP A 1 78 ? 4.394 -8.680 -10.460 1.00 67.06 78 ASP A CA 1
ATOM 610 C C . ASP A 1 78 ? 4.403 -8.969 -11.975 1.00 67.06 78 ASP A C 1
ATOM 612 O O . ASP A 1 78 ? 5.191 -9.766 -12.481 1.00 67.06 78 ASP A O 1
ATOM 616 N N . LYS A 1 79 ? 3.585 -8.245 -12.748 1.00 69.25 79 LYS A N 1
ATOM 617 C CA . LYS A 1 79 ? 3.519 -8.386 -14.215 1.00 69.25 79 LYS A CA 1
ATOM 618 C C . LYS A 1 79 ? 4.710 -7.765 -14.948 1.00 69.25 79 LYS A C 1
ATOM 620 O O . LYS A 1 79 ? 4.842 -7.955 -16.159 1.00 69.25 79 LYS A O 1
ATOM 625 N N . PHE A 1 80 ? 5.568 -7.033 -14.241 1.00 65.81 80 PHE A N 1
ATOM 626 C CA . PHE A 1 80 ? 6.736 -6.349 -14.785 1.00 65.81 80 PHE A CA 1
ATOM 627 C C . PHE A 1 80 ? 8.017 -6.730 -14.009 1.00 65.81 80 PHE A C 1
ATOM 629 O O . PHE A 1 80 ? 8.700 -5.852 -13.479 1.00 65.81 80 PHE A O 1
ATOM 636 N N . PRO A 1 81 ? 8.417 -8.019 -14.002 1.00 59.16 81 PRO A N 1
ATOM 637 C CA . PRO A 1 81 ? 9.521 -8.530 -13.173 1.00 59.16 81 PRO A CA 1
ATOM 638 C C . PRO A 1 81 ? 10.900 -7.969 -13.556 1.00 59.16 81 PRO A C 1
ATOM 640 O O . PRO A 1 81 ? 11.854 -8.060 -12.796 1.00 59.16 81 PRO A O 1
ATOM 643 N N . TYR A 1 82 ? 11.024 -7.360 -14.738 1.00 56.09 82 TYR A N 1
ATOM 644 C CA . TYR A 1 82 ? 12.252 -6.694 -15.180 1.00 56.09 82 TYR A CA 1
ATOM 645 C C . TYR A 1 82 ? 12.464 -5.306 -14.549 1.00 56.09 82 TYR A C 1
ATOM 647 O O . TYR A 1 82 ? 13.513 -4.700 -14.767 1.00 56.09 82 TYR A O 1
ATOM 655 N N . PHE A 1 83 ? 11.476 -4.778 -13.816 1.00 56.41 83 PHE A N 1
ATOM 656 C CA . PHE A 1 83 ? 11.485 -3.410 -13.280 1.00 56.41 83 PHE A CA 1
ATOM 657 C C . PHE A 1 83 ? 11.744 -3.327 -11.790 1.00 56.41 83 PHE A C 1
ATOM 659 O O . PHE A 1 83 ? 12.246 -2.309 -11.314 1.00 56.41 83 PHE A O 1
ATOM 666 N N . LEU A 1 84 ? 11.382 -4.377 -11.070 1.00 63.56 84 LEU A N 1
ATOM 667 C CA . LEU A 1 84 ? 11.395 -4.418 -9.625 1.00 63.56 84 LEU A CA 1
ATOM 668 C C . LEU A 1 84 ? 12.051 -5.726 -9.243 1.00 63.56 84 LEU A C 1
ATOM 670 O O . LEU A 1 84 ? 11.699 -6.780 -9.768 1.00 63.56 84 LEU A O 1
ATOM 674 N N . ASP A 1 85 ? 13.059 -5.628 -8.388 1.00 68.06 85 ASP A N 1
ATOM 675 C CA . ASP A 1 85 ? 13.749 -6.804 -7.894 1.00 68.06 85 ASP A CA 1
ATOM 676 C C . ASP A 1 85 ? 12.740 -7.729 -7.184 1.00 68.06 85 ASP A C 1
ATOM 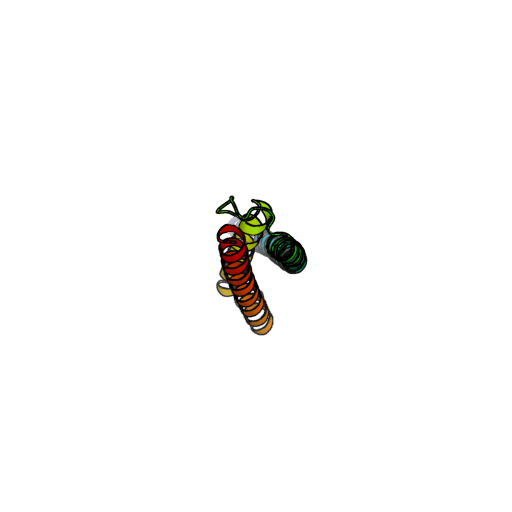678 O O . ASP A 1 85 ? 11.737 -7.279 -6.629 1.00 68.06 85 ASP A O 1
ATOM 682 N N . GLN A 1 86 ? 12.980 -9.035 -7.229 1.00 68.00 86 GLN A N 1
ATOM 683 C CA . GLN A 1 86 ? 12.087 -10.018 -6.628 1.00 68.00 86 GLN A CA 1
ATOM 684 C C . GLN A 1 86 ? 11.822 -9.737 -5.133 1.00 68.00 86 GLN A C 1
ATOM 686 O O . GLN A 1 86 ? 10.687 -9.877 -4.683 1.00 68.00 86 GLN A O 1
ATOM 691 N N . HIS A 1 87 ? 12.812 -9.232 -4.390 1.00 71.38 87 HIS A N 1
ATOM 692 C CA . HIS A 1 87 ? 12.662 -8.850 -2.983 1.00 71.38 87 HIS A CA 1
ATOM 693 C C . HIS A 1 87 ? 11.709 -7.664 -2.811 1.00 71.38 87 HIS A C 1
ATOM 695 O O . HIS A 1 87 ? 10.953 -7.621 -1.844 1.00 71.38 87 HIS A O 1
ATOM 701 N N . PHE A 1 88 ? 11.696 -6.705 -3.743 1.00 71.50 88 PHE A N 1
ATOM 702 C CA . PHE A 1 88 ? 10.711 -5.623 -3.742 1.00 71.50 88 PHE A CA 1
ATOM 703 C C . PHE A 1 88 ? 9.286 -6.186 -3.825 1.00 71.50 88 PHE A C 1
ATOM 705 O O . PHE A 1 88 ? 8.424 -5.831 -3.020 1.00 71.50 88 PHE A O 1
ATOM 712 N N . VAL A 1 89 ? 9.042 -7.090 -4.778 1.00 71.69 89 VAL A N 1
ATOM 713 C CA . VAL A 1 89 ? 7.716 -7.693 -4.980 1.00 71.69 89 VAL A CA 1
ATOM 714 C C . VAL A 1 89 ? 7.296 -8.490 -3.744 1.00 71.69 89 VAL A C 1
ATOM 716 O O . VAL A 1 89 ? 6.181 -8.315 -3.254 1.00 71.69 89 VAL A O 1
ATOM 719 N N . GLU A 1 90 ? 8.197 -9.300 -3.190 1.00 74.38 90 GLU A N 1
ATOM 720 C CA . GLU A 1 90 ? 7.951 -10.101 -1.987 1.00 74.38 90 GLU A CA 1
ATOM 721 C C . GLU A 1 90 ? 7.637 -9.230 -0.758 1.00 74.38 90 GLU A C 1
ATOM 723 O O . GLU A 1 90 ? 6.623 -9.453 -0.091 1.00 74.38 90 GLU A O 1
ATOM 728 N N . ASN A 1 91 ? 8.427 -8.182 -0.501 1.00 71.75 91 ASN A N 1
ATOM 729 C CA . ASN A 1 91 ? 8.224 -7.275 0.635 1.00 71.75 91 ASN A CA 1
ATOM 730 C C . ASN A 1 91 ? 6.875 -6.543 0.564 1.00 71.75 91 ASN A C 1
ATOM 732 O O . ASN A 1 91 ? 6.195 -6.354 1.579 1.00 71.75 91 ASN A O 1
ATOM 736 N N . HIS A 1 92 ? 6.459 -6.132 -0.633 1.00 75.75 92 HIS A N 1
ATOM 737 C CA . HIS A 1 92 ? 5.195 -5.424 -0.813 1.00 75.75 92 HIS A CA 1
ATOM 738 C C . HIS A 1 92 ? 3.980 -6.355 -0.848 1.00 75.75 92 HIS A C 1
ATOM 740 O O . HIS A 1 92 ? 2.915 -5.973 -0.359 1.00 75.75 92 HIS A O 1
ATOM 746 N N . LEU A 1 93 ? 4.134 -7.596 -1.320 1.00 75.44 93 LEU A N 1
ATOM 747 C CA . LEU A 1 93 ? 3.125 -8.643 -1.141 1.00 75.44 93 LEU A CA 1
ATOM 748 C C . LEU A 1 93 ? 2.905 -8.953 0.342 1.00 75.44 93 LEU A C 1
ATOM 750 O O . LEU A 1 93 ? 1.758 -9.031 0.789 1.00 75.44 93 LEU A O 1
ATOM 754 N N . GLN A 1 94 ? 3.987 -9.074 1.113 1.00 79.25 94 GLN A N 1
ATOM 755 C CA . GLN A 1 94 ? 3.906 -9.270 2.556 1.00 79.25 94 GLN A CA 1
ATOM 756 C C . GLN A 1 94 ? 3.206 -8.086 3.234 1.00 79.25 94 GLN A C 1
ATOM 758 O O . GLN A 1 94 ? 2.225 -8.290 3.947 1.00 79.25 94 GLN A O 1
ATOM 763 N N . SER A 1 95 ? 3.627 -6.855 2.934 1.00 77.25 95 SER A N 1
ATOM 764 C CA . SER A 1 95 ? 2.999 -5.635 3.461 1.00 77.25 95 SER A CA 1
ATOM 765 C C . SER A 1 95 ? 1.498 -5.569 3.134 1.00 77.25 95 SER A C 1
ATOM 767 O O . SER A 1 95 ? 0.683 -5.182 3.970 1.00 77.25 95 SER A O 1
ATOM 769 N N . ALA A 1 96 ? 1.098 -5.989 1.926 1.00 77.25 96 ALA A N 1
ATOM 770 C CA . ALA A 1 96 ? -0.307 -6.017 1.515 1.00 77.25 96 ALA A CA 1
ATOM 771 C C . ALA A 1 96 ? -1.105 -7.077 2.287 1.00 77.25 96 ALA A C 1
ATOM 773 O O . ALA A 1 96 ? -2.264 -6.857 2.647 1.00 77.25 96 ALA A O 1
ATOM 774 N N . SER A 1 97 ? -0.490 -8.232 2.546 1.00 82.12 97 SER A N 1
ATOM 775 C CA . SER A 1 97 ? -1.075 -9.291 3.366 1.00 82.12 97 SER A CA 1
ATOM 776 C C . SER A 1 97 ? -1.254 -8.839 4.818 1.00 82.12 97 SER A C 1
ATOM 778 O O . SER A 1 97 ? -2.346 -8.979 5.368 1.00 82.12 97 SER A O 1
ATOM 780 N N . GLU A 1 98 ? -0.223 -8.248 5.424 1.00 82.69 98 GLU A N 1
ATOM 781 C CA . GLU A 1 98 ? -0.259 -7.712 6.792 1.00 82.69 98 GLU A CA 1
ATOM 782 C C . GLU A 1 98 ? -1.338 -6.634 6.942 1.00 82.69 98 GLU A C 1
ATOM 784 O O . GLU A 1 98 ? -2.146 -6.673 7.873 1.00 82.69 98 GLU A O 1
ATOM 789 N N . PHE A 1 99 ? -1.433 -5.719 5.975 1.00 81.69 99 PHE A N 1
ATOM 790 C CA . PHE A 1 99 ? -2.467 -4.691 5.977 1.00 81.69 99 PHE A CA 1
ATOM 791 C C . PHE A 1 99 ? -3.882 -5.282 5.878 1.00 81.69 99 PHE A C 1
ATOM 793 O O . PHE A 1 99 ? -4.793 -4.859 6.589 1.00 81.69 99 PHE A O 1
ATOM 800 N N . ASN A 1 100 ? -4.077 -6.315 5.054 1.00 81.44 100 ASN A N 1
ATOM 801 C CA . ASN A 1 100 ? -5.355 -7.024 4.981 1.00 81.44 100 ASN A CA 1
ATOM 802 C C . ASN A 1 100 ? -5.711 -7.729 6.298 1.00 81.44 100 ASN A C 1
ATOM 804 O O . ASN A 1 100 ? -6.876 -7.717 6.700 1.00 81.44 100 ASN A O 1
ATOM 808 N N . GLN A 1 101 ? -4.735 -8.313 6.994 1.00 85.69 101 GLN A N 1
ATOM 809 C CA . GLN A 1 101 ? -4.958 -8.898 8.318 1.00 85.69 101 GLN A CA 1
ATOM 810 C C . GLN A 1 101 ? -5.367 -7.832 9.341 1.00 85.69 101 GLN A C 1
ATOM 812 O O . GLN A 1 101 ? -6.315 -8.054 10.098 1.00 85.69 101 GLN A O 1
ATOM 817 N N . LEU A 1 102 ? -4.726 -6.658 9.315 1.00 83.50 102 LEU A N 1
ATOM 818 C CA . LEU A 1 102 ? -5.092 -5.523 10.164 1.00 83.50 102 LEU A CA 1
ATOM 819 C C . LEU A 1 102 ? -6.543 -5.087 9.920 1.00 83.50 102 LEU A C 1
ATOM 821 O O . LEU A 1 102 ? -7.306 -4.956 10.872 1.00 83.50 102 LEU A O 1
ATOM 825 N N . ILE A 1 103 ? -6.957 -4.954 8.657 1.00 81.44 103 ILE A N 1
ATOM 826 C CA . ILE A 1 103 ? -8.343 -4.630 8.278 1.00 81.44 103 ILE A CA 1
ATOM 827 C C . ILE A 1 103 ? -9.333 -5.628 8.893 1.00 81.44 103 ILE A C 1
ATOM 829 O O . ILE A 1 103 ? -10.345 -5.216 9.463 1.00 81.44 103 ILE A O 1
ATOM 833 N N . GLN A 1 104 ? -9.067 -6.934 8.787 1.00 83.38 104 GLN A N 1
ATOM 834 C CA . GLN A 1 104 ? -9.960 -7.956 9.348 1.00 83.38 104 GLN A CA 1
ATOM 835 C C . GLN A 1 104 ? -9.992 -7.910 10.878 1.00 83.38 104 GLN A C 1
ATOM 837 O O . GLN A 1 104 ? -11.068 -7.979 11.470 1.00 83.38 104 GLN A O 1
ATOM 842 N N . SER A 1 105 ? -8.833 -7.737 11.516 1.00 85.31 105 SER A N 1
ATOM 843 C CA . SER A 1 105 ? -8.731 -7.592 12.970 1.00 85.31 105 SER A CA 1
ATOM 844 C C . SER A 1 105 ? -9.522 -6.380 13.473 1.00 85.31 105 SER A C 1
ATOM 846 O O . SER A 1 105 ? -10.378 -6.518 14.348 1.00 85.31 105 SER A O 1
ATOM 848 N N . SER A 1 106 ? -9.338 -5.213 12.847 1.00 81.44 106 SER A N 1
ATOM 849 C CA . SER A 1 106 ? -10.068 -3.987 13.183 1.00 81.44 106 SER A CA 1
ATOM 850 C C . SER A 1 106 ? -11.579 -4.132 12.976 1.00 81.44 106 SER A C 1
ATOM 852 O O . SER A 1 106 ? -12.347 -3.639 13.798 1.00 81.44 106 SER A O 1
ATOM 854 N N . ARG A 1 107 ? -12.036 -4.848 11.935 1.00 80.12 107 ARG A N 1
ATOM 855 C CA . ARG A 1 107 ? -13.473 -5.140 11.744 1.00 80.12 107 ARG A CA 1
ATOM 856 C C . ARG A 1 107 ? -14.031 -6.002 12.862 1.00 80.12 107 ARG A C 1
ATOM 858 O O . ARG A 1 107 ? -15.105 -5.704 13.377 1.00 80.12 107 ARG A O 1
ATOM 865 N N . ASN A 1 108 ? -13.311 -7.057 13.231 1.00 82.62 108 ASN A N 1
ATOM 866 C CA . ASN A 1 108 ? -13.725 -7.946 14.311 1.00 82.62 108 ASN A CA 1
ATOM 867 C C . ASN A 1 108 ? -13.810 -7.190 15.642 1.00 82.62 108 ASN A C 1
ATOM 869 O O . ASN A 1 108 ? -14.767 -7.384 16.388 1.00 82.62 108 ASN A O 1
ATOM 873 N N . HIS A 1 109 ? -12.855 -6.293 15.904 1.00 82.00 109 HIS A N 1
ATOM 874 C CA . HIS A 1 109 ? -12.861 -5.440 17.089 1.00 82.00 109 HIS A CA 1
ATOM 875 C C . HIS A 1 109 ? -14.059 -4.478 17.102 1.00 82.00 109 HIS A C 1
ATOM 877 O O . HIS A 1 109 ? -14.803 -4.438 18.077 1.00 82.00 109 HIS A O 1
ATOM 883 N N . LEU A 1 110 ? -14.320 -3.775 15.995 1.00 76.94 110 LEU A N 1
ATOM 884 C CA . LEU A 1 110 ? -15.487 -2.891 15.864 1.00 76.94 110 LEU A CA 1
ATOM 885 C C . LEU A 1 110 ? -16.817 -3.638 16.038 1.00 76.94 110 LEU A C 1
ATOM 887 O O . LEU A 1 110 ? -17.732 -3.140 16.689 1.00 76.94 110 LEU A O 1
ATOM 891 N N . PHE A 1 111 ? -16.923 -4.852 15.497 1.00 77.00 111 PHE A N 1
ATOM 892 C CA . PHE A 1 111 ? -18.109 -5.692 15.664 1.00 77.00 111 PHE A CA 1
ATOM 893 C C . PHE A 1 111 ? -18.288 -6.199 17.101 1.00 77.00 111 PHE A C 1
ATOM 895 O O . PHE A 1 111 ? -19.410 -6.446 17.535 1.00 77.00 111 PHE A O 1
ATOM 902 N N . ALA A 1 112 ? -17.198 -6.372 17.851 1.00 78.69 112 ALA A N 1
ATOM 903 C CA . ALA A 1 112 ? -17.276 -6.651 19.280 1.00 78.69 112 ALA A CA 1
ATOM 904 C C . ALA A 1 112 ? -17.746 -5.411 20.060 1.00 78.69 112 ALA A C 1
ATOM 906 O O . ALA A 1 112 ? -18.595 -5.554 20.937 1.00 78.69 112 ALA A O 1
ATOM 907 N N . CYS A 1 113 ? -17.276 -4.209 19.696 1.00 77.12 113 CYS A N 1
ATOM 908 C CA . CYS A 1 113 ? -17.746 -2.954 20.287 1.00 77.12 113 CYS A CA 1
ATOM 909 C C . CYS A 1 113 ? -19.256 -2.744 20.096 1.00 77.12 113 CYS A C 1
ATOM 911 O O . CYS A 1 113 ? -19.927 -2.339 21.033 1.00 77.12 113 CYS A O 1
ATOM 913 N N . SER A 1 114 ? -19.805 -3.031 18.908 1.00 68.00 114 SER A N 1
ATOM 914 C CA . SER A 1 114 ? -21.237 -2.819 18.626 1.00 68.00 114 SER A CA 1
ATOM 915 C C . SER A 1 114 ? -22.179 -3.793 19.340 1.00 68.00 114 SER A C 1
ATOM 917 O O . SER A 1 114 ? -23.391 -3.583 19.352 1.00 68.00 114 SER A O 1
ATOM 919 N N . LYS A 1 115 ? -21.640 -4.877 19.909 1.00 64.81 115 LYS A N 1
ATOM 920 C CA . LYS A 1 115 ? -22.385 -5.869 20.696 1.00 64.81 115 LYS A CA 1
ATOM 921 C C . LYS A 1 115 ? -22.330 -5.625 22.205 1.00 64.81 115 LYS A C 1
ATOM 923 O O . LYS A 1 115 ? -23.022 -6.345 22.927 1.00 64.81 115 LYS A O 1
ATOM 928 N N . SER A 1 116 ? -21.476 -4.707 22.660 1.00 58.25 116 SER A N 1
ATOM 929 C CA . SER A 1 116 ? -21.342 -4.317 24.067 1.00 58.25 116 SER A CA 1
ATOM 930 C C . SER A 1 116 ? -22.294 -3.187 24.430 1.00 58.25 116 SER A C 1
ATOM 932 O O . SER A 1 116 ? -22.540 -3.071 25.651 1.00 58.25 116 SER A O 1
#

Foldseek 3Di:
DVVVVVVVVVVVVVVVVVVVVVLVVLVVLLVCLVVLLVVLLVQLVVCLVVLPCLVPLDRDPSNVCSLVSLVVSLVVCVVCCVRDPPVSSVVSVVSSVVSVVSNVVSSVSSPVVNVD

Sequence (116 aa):
MKRMSLLVVFVCGYGLASFQATRAQLQDEINDYPNEIAIASKLLTLYSEQCEGAEQTSFSPYVQHATTRYQLLVNKADKFPYFLDQHFVENHLQSASEFNQLIQSSRNHLFACSKS

Secondary structure (DSSP, 8-state):
-HHHHHHHHHHHHHHHHHHHHHHHHHHHHHHHHHHHHHHHHHHHHHHHHTTTTTT-SS--HHHHHHHHHHHHHHHHHHT-TTTS-HHHHHHHHHHHHHHHHHHHHHHHHHHHHTT-